Protein AF-A0A016SRU2-F1 (afdb_monomer_lite)

pLDDT: mean 72.9, std 20.48, range [30.16, 91.19]

Structure (mmCIF, N/CA/C/O backbone):
data_AF-A0A016SRU2-F1
#
_entry.id   AF-A0A016SRU2-F1
#
loop_
_atom_site.group_PDB
_atom_site.id
_atom_site.type_symbol
_atom_site.label_atom_id
_atom_site.label_alt_id
_atom_site.label_comp_id
_atom_site.label_asym_id
_atom_site.label_entity_id
_atom_site.label_seq_id
_atom_site.pdbx_PDB_ins_code
_atom_site.Cartn_x
_atom_site.Cartn_y
_atom_site.Cartn_z
_atom_site.occupancy
_atom_site.B_iso_or_equiv
_atom_site.auth_seq_id
_atom_site.auth_comp_id
_atom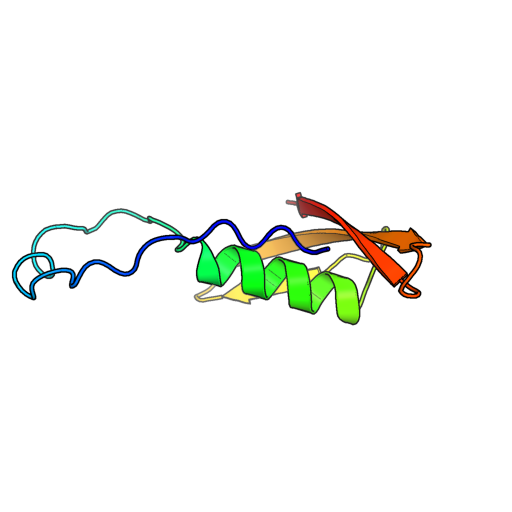_site.auth_asym_id
_atom_site.auth_atom_id
_atom_site.pdbx_PDB_model_num
ATOM 1 N N . MET A 1 1 ? 12.111 -10.646 -2.832 1.00 30.16 1 MET A N 1
ATOM 2 C CA . MET A 1 1 ? 12.272 -10.795 -1.372 1.00 30.16 1 MET A CA 1
ATOM 3 C C . MET A 1 1 ? 11.283 -9.857 -0.697 1.00 30.16 1 MET A C 1
ATOM 5 O O . MET A 1 1 ? 11.610 -8.704 -0.472 1.00 30.16 1 MET A O 1
ATOM 9 N N . LEU A 1 2 ? 10.056 -10.316 -0.445 1.00 41.06 2 LEU A N 1
ATOM 10 C CA . LEU A 1 2 ? 9.298 -9.802 0.694 1.00 41.06 2 LEU A CA 1
ATOM 11 C C . LEU A 1 2 ? 9.854 -10.593 1.873 1.00 41.06 2 LEU A C 1
ATOM 13 O O . LEU A 1 2 ? 9.772 -11.821 1.862 1.00 41.06 2 LEU A O 1
ATOM 17 N N . GLN A 1 3 ? 10.548 -9.920 2.787 1.00 30.59 3 GLN A N 1
ATOM 18 C CA . GLN A 1 3 ? 11.070 -10.541 3.996 1.00 30.59 3 GLN A CA 1
ATOM 19 C C . GLN A 1 3 ? 9.854 -10.969 4.824 1.00 30.59 3 GLN A C 1
ATOM 21 O O . GLN A 1 3 ? 9.248 -10.174 5.533 1.00 30.59 3 GLN A O 1
ATOM 26 N N . SER A 1 4 ? 9.435 -12.218 4.649 1.00 39.25 4 SER A N 1
ATOM 27 C CA . SER A 1 4 ? 8.493 -12.890 5.526 1.00 39.25 4 SER A CA 1
ATOM 28 C C . SER A 1 4 ? 9.193 -13.073 6.868 1.00 39.25 4 SER A C 1
ATOM 30 O O . SER A 1 4 ? 9.878 -14.075 7.075 1.00 39.25 4 SER A O 1
ATOM 32 N N . GLU A 1 5 ? 9.086 -12.089 7.761 1.00 38.94 5 GLU A N 1
ATOM 33 C CA . GLU A 1 5 ? 9.343 -12.355 9.169 1.00 38.94 5 GLU A CA 1
ATOM 34 C C . GLU A 1 5 ? 8.281 -13.342 9.644 1.00 38.94 5 GLU A C 1
ATOM 36 O O . GLU A 1 5 ? 7.078 -13.078 9.678 1.00 38.94 5 GLU A O 1
ATOM 41 N N . SER A 1 6 ? 8.770 -14.540 9.926 1.00 41.41 6 SER A N 1
ATOM 42 C CA . SER A 1 6 ? 8.097 -15.647 10.574 1.00 41.41 6 SER A CA 1
ATOM 43 C C . SER A 1 6 ? 7.484 -15.197 11.901 1.00 41.41 6 SER A C 1
ATOM 45 O O . SER A 1 6 ? 8.113 -15.313 12.952 1.00 41.41 6 SER A O 1
ATOM 47 N N . SER A 1 7 ? 6.246 -14.701 11.880 1.00 37.62 7 SER A N 1
ATOM 48 C CA . SER A 1 7 ? 5.454 -14.598 13.102 1.00 37.62 7 SER A CA 1
ATOM 49 C C . SER A 1 7 ? 4.937 -15.994 13.427 1.00 37.62 7 SER A C 1
ATOM 51 O O . SER A 1 7 ? 3.979 -16.494 12.840 1.00 37.62 7 SER A O 1
ATOM 53 N N . SER A 1 8 ? 5.700 -16.654 14.294 1.00 36.72 8 SER A N 1
ATOM 54 C CA . SER A 1 8 ? 5.402 -17.923 14.939 1.00 36.72 8 SER A CA 1
ATOM 55 C C . SER A 1 8 ? 3.936 -17.958 15.385 1.00 36.72 8 SER A C 1
ATOM 57 O O . SER A 1 8 ? 3.565 -17.318 16.368 1.00 36.72 8 SER A O 1
ATOM 59 N N . TYR A 1 9 ? 3.094 -18.690 14.652 1.00 43.88 9 TYR A N 1
ATOM 60 C CA . TYR A 1 9 ? 1.771 -19.089 15.123 1.00 43.88 9 TYR A CA 1
ATOM 61 C C . TYR A 1 9 ? 1.976 -20.092 16.262 1.00 43.88 9 TYR A C 1
ATOM 63 O O . TYR A 1 9 ? 1.942 -21.307 16.071 1.00 43.88 9 TYR A O 1
ATOM 71 N N . THR A 1 10 ? 2.238 -19.584 17.463 1.00 48.72 10 THR A N 1
ATOM 72 C CA . THR A 1 10 ? 2.003 -20.344 18.685 1.00 48.72 10 THR A CA 1
ATOM 73 C C . THR A 1 10 ? 0.490 -20.527 18.837 1.00 48.72 10 THR A C 1
ATOM 75 O O . THR A 1 10 ? -0.278 -19.627 18.482 1.00 48.72 10 THR A O 1
ATOM 78 N N . PRO A 1 11 ? 0.015 -21.689 19.320 1.00 43.38 11 PRO A N 1
ATOM 79 C CA . PRO A 1 11 ? -1.410 -21.916 19.503 1.00 43.38 11 PRO A CA 1
ATOM 80 C C . PRO A 1 11 ? -1.897 -20.981 20.614 1.00 43.38 11 PRO A C 1
ATOM 82 O O . PRO A 1 11 ? -1.697 -21.246 21.799 1.00 43.38 11 PRO A O 1
ATOM 85 N N . PHE A 1 12 ? -2.499 -19.852 20.234 1.00 43.62 12 PHE A N 1
ATOM 86 C CA . PHE A 1 12 ? -3.190 -18.970 21.165 1.00 43.62 12 PHE A CA 1
ATOM 87 C C . PHE A 1 12 ? -4.367 -19.750 21.753 1.00 43.62 12 PHE A C 1
ATOM 89 O O . PHE A 1 12 ? -5.406 -19.940 21.125 1.00 43.62 12 PHE A O 1
ATOM 96 N N . SER A 1 13 ? -4.135 -20.272 22.956 1.00 39.75 13 SER A N 1
ATOM 97 C CA . SER A 1 13 ? -5.099 -21.002 23.766 1.00 39.75 13 SER A CA 1
ATOM 98 C C . SER A 1 13 ? -6.390 -20.187 23.920 1.00 39.75 13 SER A C 1
ATOM 100 O O . SER A 1 13 ? -6.342 -18.990 24.214 1.00 39.75 13 SER A O 1
ATOM 102 N N . LEU A 1 14 ? -7.534 -20.850 23.716 1.00 47.94 14 LEU A N 1
ATOM 103 C CA . LEU A 1 14 ? -8.904 -20.314 23.612 1.00 47.94 14 LEU A CA 1
ATOM 104 C C . LEU A 1 14 ? -9.380 -19.419 24.783 1.00 47.94 14 LEU A C 1
ATOM 106 O O . LEU A 1 14 ? -10.479 -18.872 24.737 1.00 47.94 14 LEU A O 1
ATOM 110 N N . THR A 1 15 ? -8.589 -19.254 25.839 1.00 44.38 15 THR A N 1
ATOM 111 C CA . THR A 1 15 ? -8.957 -18.535 27.066 1.00 44.38 15 THR A CA 1
ATOM 112 C C . THR A 1 15 ? -8.872 -17.005 26.945 1.00 44.38 15 THR A C 1
ATOM 114 O O . THR A 1 15 ? -9.325 -16.297 27.840 1.00 44.38 15 THR A O 1
ATOM 117 N N . MET A 1 16 ? -8.327 -16.459 25.849 1.00 43.66 16 MET A N 1
ATOM 118 C CA . MET A 1 16 ? -8.112 -15.010 25.676 1.00 43.66 16 MET A CA 1
ATOM 119 C C . MET A 1 16 ? -9.248 -14.270 24.937 1.00 43.66 16 MET A C 1
ATOM 121 O O . MET A 1 16 ? -9.041 -13.176 24.425 1.00 43.66 16 MET A O 1
ATOM 125 N N . ILE A 1 17 ? -10.450 -14.849 24.847 1.00 53.97 17 ILE A N 1
ATOM 126 C CA . ILE A 1 17 ? -11.565 -14.253 24.081 1.00 53.97 17 ILE A CA 1
ATOM 127 C C . ILE A 1 17 ? -12.369 -13.236 24.921 1.00 53.97 17 ILE A C 1
ATOM 129 O O . ILE A 1 17 ? -13.056 -12.386 24.365 1.00 53.97 17 ILE A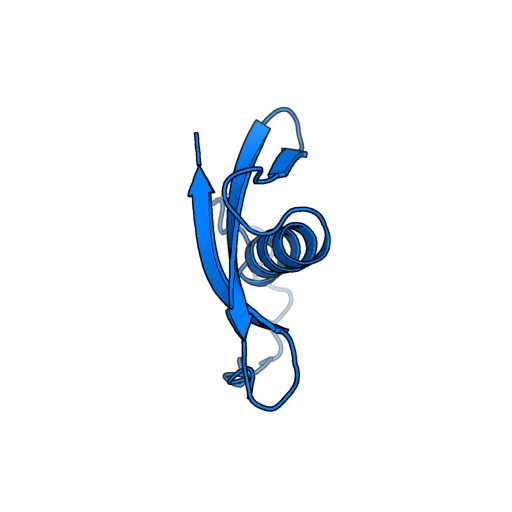 O 1
ATOM 133 N N . HIS A 1 18 ? -12.257 -13.241 26.257 1.00 43.66 18 HIS A N 1
ATOM 134 C CA . HIS A 1 18 ? -13.191 -12.489 27.112 1.00 43.66 18 HIS A CA 1
ATOM 135 C C . HIS A 1 18 ? -12.673 -11.159 27.701 1.00 43.66 18 HIS A C 1
ATOM 137 O O . HIS A 1 18 ? -13.397 -10.515 28.456 1.00 43.66 18 HIS A O 1
ATOM 143 N N . THR A 1 19 ? -11.461 -10.701 27.360 1.00 46.03 19 THR A N 1
ATOM 144 C CA . THR A 1 19 ? -10.863 -9.498 27.994 1.00 46.03 19 THR A CA 1
ATOM 145 C C . THR A 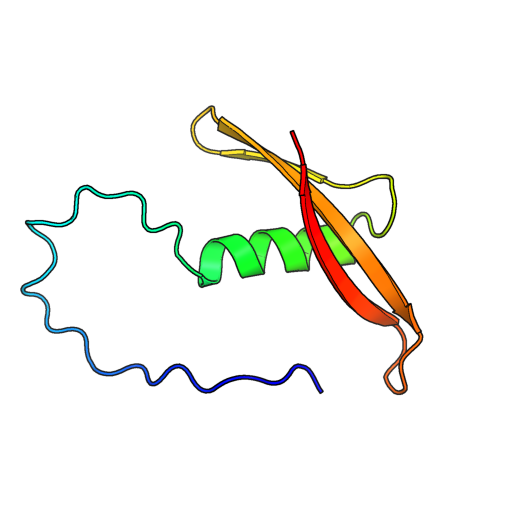1 19 ? -10.135 -8.522 27.067 1.00 46.03 19 THR A C 1
ATOM 147 O O . THR A 1 19 ? -9.496 -7.594 27.556 1.00 46.03 19 THR A O 1
ATOM 150 N N . LEU A 1 20 ? -10.252 -8.633 25.740 1.00 47.34 20 LEU A N 1
ATOM 151 C CA . LEU A 1 20 ? -9.615 -7.673 24.825 1.00 47.34 20 LEU A CA 1
ATOM 152 C C . LEU A 1 20 ? -10.632 -6.910 23.979 1.00 47.34 20 LEU A C 1
ATOM 154 O O . LEU A 1 20 ? -10.736 -7.072 22.770 1.00 47.34 20 LEU A O 1
ATOM 158 N N . ARG A 1 21 ? -11.329 -5.980 24.635 1.00 52.25 21 ARG A N 1
ATOM 159 C CA . ARG A 1 21 ? -11.926 -4.816 23.975 1.00 52.25 21 ARG A CA 1
ATOM 160 C C . ARG A 1 21 ? -10.853 -3.728 23.850 1.00 52.25 21 ARG A C 1
ATOM 162 O O . ARG A 1 21 ? -10.890 -2.738 24.566 1.00 52.25 21 ARG A O 1
ATOM 169 N N . PHE A 1 22 ? -9.866 -3.948 22.983 1.00 42.25 22 PHE A N 1
ATOM 170 C CA . PHE A 1 22 ? -8.910 -2.922 22.555 1.00 42.25 22 PHE A CA 1
ATOM 171 C C . PHE A 1 22 ? -8.625 -3.086 21.058 1.00 42.25 22 PHE A C 1
ATOM 173 O O . PHE A 1 22 ? -8.454 -4.220 20.606 1.00 42.25 22 PHE A O 1
ATOM 180 N N . PRO A 1 23 ? -8.563 -1.982 20.291 1.00 49.62 23 PRO A N 1
ATOM 181 C CA . PRO A 1 23 ? -8.417 -1.989 18.842 1.00 49.62 23 PRO A CA 1
ATOM 182 C C . PRO A 1 23 ? -6.974 -2.351 18.479 1.00 49.62 23 PRO A C 1
ATOM 184 O O . PRO A 1 23 ? -6.166 -1.506 18.111 1.00 49.62 23 PRO A O 1
ATOM 187 N N . LYS A 1 24 ? -6.612 -3.625 18.620 1.00 53.03 24 LYS A N 1
ATOM 188 C CA . LYS A 1 24 ? -5.460 -4.172 17.912 1.00 53.03 24 LYS A CA 1
ATOM 189 C C . LYS A 1 24 ? -5.925 -4.418 16.488 1.00 53.03 24 LYS A C 1
ATOM 191 O O . LYS A 1 24 ? -6.350 -5.528 16.181 1.00 53.03 24 LYS A O 1
ATOM 196 N N . VAL A 1 25 ? -5.908 -3.373 15.655 1.00 62.34 25 VAL A N 1
ATOM 197 C CA . VAL A 1 25 ? -5.973 -3.564 14.202 1.00 62.34 25 VAL A CA 1
ATOM 198 C C . VAL A 1 25 ? -4.924 -4.626 13.892 1.00 62.34 25 VAL A C 1
ATOM 200 O O . VAL A 1 25 ? -3.751 -4.487 14.242 1.00 62.34 25 VAL A O 1
ATOM 203 N N . VAL A 1 26 ? -5.396 -5.791 13.461 1.00 78.19 26 VAL A N 1
ATOM 204 C CA . VAL A 1 26 ? -4.534 -6.958 13.314 1.00 78.19 26 VAL A CA 1
ATOM 205 C C . VAL A 1 26 ? -3.554 -6.664 12.186 1.00 78.19 26 VAL A C 1
ATOM 207 O O . VAL A 1 26 ? -3.958 -6.166 11.141 1.00 78.19 26 VAL A O 1
ATOM 210 N N . LEU A 1 27 ? -2.275 -6.997 12.375 1.00 75.44 27 LEU A N 1
ATOM 211 C CA . LEU A 1 27 ? -1.219 -6.776 11.376 1.00 75.44 27 LEU A CA 1
ATOM 212 C C . LEU A 1 27 ? -1.602 -7.323 9.985 1.00 75.44 27 LEU A C 1
ATOM 214 O O . LEU A 1 27 ? -1.214 -6.776 8.957 1.00 75.44 27 LEU A O 1
ATOM 218 N N . SER A 1 28 ? -2.407 -8.389 9.954 1.00 81.56 28 SER A N 1
ATOM 219 C CA . SER A 1 28 ? -2.956 -8.976 8.732 1.00 81.56 28 SER A CA 1
ATOM 220 C C . SER A 1 28 ? -3.948 -8.069 8.000 1.00 81.56 28 SER A C 1
ATOM 222 O O . SER A 1 28 ? -3.986 -8.084 6.772 1.00 81.56 28 SER A O 1
ATOM 224 N N . PHE A 1 29 ? -4.739 -7.272 8.712 1.00 85.31 29 PHE A N 1
ATOM 225 C CA . PHE A 1 29 ? -5.713 -6.363 8.117 1.00 85.31 29 PHE A CA 1
ATOM 226 C C . PHE A 1 29 ? -5.019 -5.183 7.437 1.00 85.31 29 PHE A C 1
ATOM 228 O O . PHE A 1 29 ? -5.255 -4.948 6.252 1.00 85.31 29 PHE A O 1
ATOM 235 N N . ASP A 1 30 ? -4.087 -4.526 8.130 1.00 83.94 30 ASP A N 1
ATOM 236 C CA . ASP A 1 30 ? -3.301 -3.428 7.550 1.00 83.94 30 ASP A CA 1
ATOM 237 C C . ASP A 1 30 ? -2.488 -3.901 6.339 1.00 83.94 30 ASP A C 1
ATOM 239 O O . ASP A 1 30 ? -2.503 -3.270 5.280 1.00 83.94 30 ASP A O 1
ATOM 243 N N . PHE A 1 31 ? -1.855 -5.076 6.445 1.00 84.38 31 PHE A N 1
ATOM 244 C CA . PHE A 1 31 ? -1.119 -5.674 5.333 1.00 84.38 31 PHE A CA 1
ATOM 245 C C . PHE A 1 31 ? -2.007 -5.915 4.104 1.00 84.38 31 PHE A C 1
ATOM 247 O O . PHE A 1 31 ? -1.588 -5.656 2.971 1.00 84.38 31 PHE A O 1
ATOM 254 N N . SER A 1 32 ? -3.243 -6.374 4.319 1.00 89.19 32 SER A N 1
ATOM 255 C CA . SER A 1 32 ? -4.208 -6.612 3.242 1.00 89.19 32 SER A CA 1
ATOM 256 C C . SER A 1 32 ? -4.566 -5.311 2.524 1.00 89.19 32 SER A C 1
ATOM 258 O O . SER A 1 32 ? -4.493 -5.247 1.296 1.00 89.19 32 SER A O 1
ATOM 260 N N . LEU A 1 33 ? -4.889 -4.254 3.278 1.00 87.88 33 LEU A N 1
ATOM 261 C CA . LEU A 1 33 ? -5.255 -2.950 2.717 1.00 87.88 33 LEU A CA 1
ATOM 262 C C . LEU A 1 33 ? -4.107 -2.317 1.925 1.00 87.88 33 LEU A C 1
ATOM 264 O O . LEU A 1 33 ? -4.333 -1.747 0.853 1.00 87.88 33 LEU A O 1
ATOM 268 N N . PHE A 1 34 ? -2.877 -2.441 2.424 1.00 88.56 34 PHE A N 1
ATOM 269 C CA . PHE A 1 34 ? -1.688 -1.911 1.756 1.00 88.56 34 PHE A CA 1
ATOM 270 C C . PHE A 1 34 ? -1.385 -2.674 0.468 1.00 88.56 34 PHE A C 1
ATOM 272 O O . PHE A 1 34 ? -1.155 -2.060 -0.575 1.00 88.56 34 PHE A O 1
ATOM 279 N N . THR 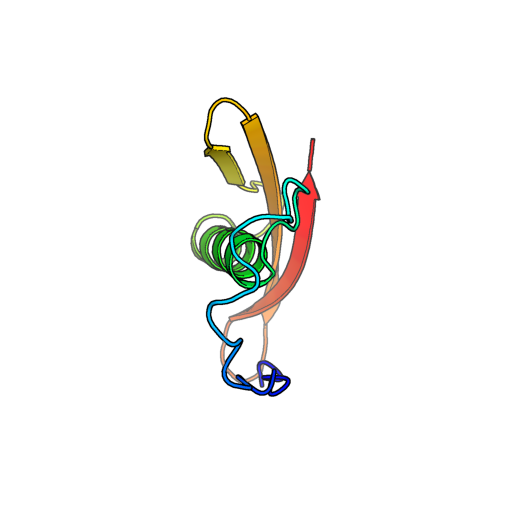A 1 35 ? -1.455 -4.005 0.517 1.00 87.88 35 THR A N 1
ATOM 280 C CA . THR A 1 35 ? -1.199 -4.865 -0.645 1.00 87.88 35 THR A CA 1
ATOM 281 C C . THR A 1 35 ? -2.216 -4.611 -1.751 1.00 87.88 35 THR A C 1
ATOM 283 O O . THR A 1 35 ? -1.831 -4.347 -2.890 1.00 87.88 35 THR A O 1
ATOM 286 N N . VAL A 1 36 ? -3.511 -4.613 -1.423 1.00 89.69 36 VAL A N 1
ATOM 2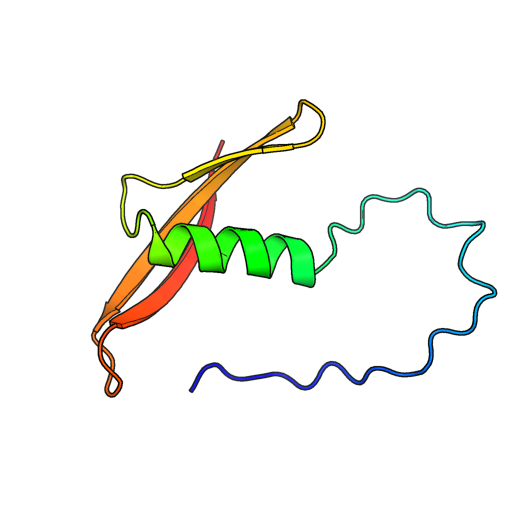87 C CA . VAL A 1 36 ? -4.575 -4.336 -2.400 1.00 89.69 36 VAL A CA 1
ATOM 288 C C . VAL A 1 36 ? -4.410 -2.943 -2.997 1.00 89.69 36 VAL A C 1
ATOM 290 O O . VAL A 1 36 ? -4.517 -2.788 -4.214 1.00 89.69 36 VAL A O 1
ATOM 293 N N . CYS A 1 37 ? -4.073 -1.944 -2.175 1.00 90.00 37 CYS A N 1
ATOM 294 C CA . CYS A 1 37 ? -3.908 -0.591 -2.685 1.00 90.00 37 CYS A CA 1
ATOM 295 C C . CYS A 1 37 ? -2.741 -0.473 -3.669 1.00 90.00 37 CYS A C 1
ATOM 297 O O . CYS A 1 37 ? -2.869 0.166 -4.712 1.00 90.00 37 CYS A O 1
ATOM 299 N N . SER A 1 38 ? -1.636 -1.160 -3.382 1.00 89.38 38 SER A N 1
ATOM 300 C CA . SER A 1 38 ? -0.457 -1.165 -4.251 1.00 89.38 38 SER A CA 1
ATOM 301 C C . SER A 1 38 ? -0.674 -1.829 -5.602 1.00 89.38 38 SER A C 1
ATOM 303 O O . SER A 1 38 ? -0.007 -1.472 -6.570 1.00 89.38 38 SER A O 1
ATOM 305 N N . LEU A 1 39 ? -1.620 -2.766 -5.679 1.00 86.94 39 LEU A N 1
ATOM 306 C CA . LEU A 1 39 ? -1.985 -3.452 -6.915 1.00 86.94 39 LEU A CA 1
ATOM 307 C C . LEU A 1 39 ? -2.972 -2.637 -7.758 1.00 86.94 39 LEU A C 1
ATOM 309 O O . LEU A 1 39 ? -2.903 -2.679 -8.982 1.00 86.94 39 LEU A O 1
ATOM 313 N N . MET A 1 40 ? -3.893 -1.918 -7.112 1.00 89.31 40 MET A N 1
ATOM 314 C CA . MET A 1 40 ? -4.971 -1.180 -7.781 1.00 89.31 40 MET A CA 1
ATOM 315 C C . MET A 1 40 ? -4.556 0.241 -8.180 1.00 89.31 40 MET A C 1
ATOM 317 O O . MET A 1 40 ? -4.755 0.642 -9.325 1.00 89.31 40 MET A O 1
ATOM 321 N N . TYR A 1 41 ? -3.984 1.002 -7.241 1.00 87.62 41 TYR A N 1
ATOM 322 C CA . TYR A 1 41 ? -3.697 2.432 -7.397 1.00 87.62 41 TYR A CA 1
ATOM 323 C C . TYR A 1 41 ? -2.351 2.819 -6.761 1.00 87.62 41 TYR A C 1
ATOM 325 O O . TYR A 1 41 ? -2.311 3.589 -5.794 1.00 87.62 41 TYR A O 1
ATOM 333 N N . PRO A 1 42 ? -1.224 2.309 -7.288 1.00 82.81 42 PRO A N 1
ATOM 334 C CA . PRO A 1 42 ? 0.086 2.757 -6.842 1.00 82.81 42 PRO A CA 1
ATOM 335 C C . PRO A 1 42 ? 0.309 4.241 -7.188 1.00 82.81 42 PRO A C 1
ATOM 337 O O . PRO A 1 42 ? -0.106 4.737 -8.235 1.00 82.81 42 PRO A O 1
ATOM 340 N N . GLY A 1 43 ? 1.010 4.953 -6.311 1.00 82.25 43 GLY A N 1
ATOM 341 C CA . GLY A 1 43 ? 1.344 6.367 -6.434 1.00 82.25 43 GLY A CA 1
ATOM 342 C C . GLY A 1 43 ? 0.389 7.290 -5.678 1.00 82.25 43 GLY A C 1
ATOM 343 O O . GLY A 1 43 ? -0.221 6.926 -4.677 1.00 82.25 43 GLY A O 1
ATOM 344 N N . THR A 1 44 ? 0.274 8.528 -6.156 1.00 81.69 44 THR A N 1
ATOM 345 C CA . THR A 1 44 ? -0.477 9.607 -5.491 1.00 81.69 44 THR A CA 1
ATOM 346 C C . THR A 1 44 ? -1.995 9.463 -5.573 1.00 81.69 44 THR A C 1
ATOM 348 O O . THR A 1 44 ? -2.695 10.188 -4.871 1.00 81.69 44 THR A O 1
ATOM 351 N N . ALA A 1 45 ? -2.506 8.547 -6.403 1.00 83.19 45 ALA A N 1
ATOM 352 C CA . ALA A 1 45 ? -3.935 8.261 -6.487 1.00 83.19 45 ALA A CA 1
ATOM 353 C C . ALA A 1 45 ? -4.473 7.700 -5.159 1.00 83.19 45 ALA A C 1
ATOM 355 O O . ALA A 1 45 ? -5.532 8.128 -4.701 1.00 83.19 45 ALA A O 1
ATOM 356 N N . GLY A 1 46 ? -3.705 6.805 -4.523 1.00 85.94 46 GLY A N 1
ATOM 357 C CA . GLY A 1 46 ? -4.071 6.165 -3.263 1.00 85.94 46 GLY A CA 1
ATOM 358 C C . GLY A 1 46 ? -5.394 5.393 -3.329 1.00 85.94 46 GLY A C 1
ATOM 359 O O . GLY A 1 46 ? -6.031 5.258 -4.373 1.00 85.94 46 GLY A O 1
ATOM 360 N N . CYS A 1 47 ? -5.816 4.875 -2.182 1.00 89.88 47 CYS A N 1
ATOM 361 C CA . CYS A 1 47 ? -7.055 4.127 -2.016 1.00 89.88 47 CYS A CA 1
ATOM 362 C C . CYS A 1 47 ? -7.803 4.632 -0.796 1.00 89.88 47 CYS A C 1
ATOM 364 O O . CYS A 1 47 ? -7.198 4.984 0.216 1.00 89.88 47 CYS A O 1
ATOM 366 N N . ARG A 1 48 ? -9.131 4.636 -0.879 1.00 91.00 48 ARG A N 1
ATOM 367 C CA . ARG A 1 48 ? -10.010 4.964 0.241 1.00 91.00 48 ARG A CA 1
ATOM 368 C C . ARG A 1 48 ? -10.953 3.803 0.480 1.00 91.00 48 ARG A C 1
ATOM 370 O O . ARG A 1 48 ? -11.710 3.420 -0.407 1.00 91.00 48 ARG A O 1
ATOM 377 N N . TYR A 1 49 ? -10.892 3.263 1.682 1.00 87.94 49 TYR A N 1
ATOM 378 C CA . TYR A 1 49 ? -11.751 2.194 2.154 1.00 87.94 49 TYR A CA 1
ATOM 379 C C . TYR A 1 49 ? -12.765 2.776 3.136 1.00 87.94 49 TYR A C 1
ATOM 381 O O . TYR A 1 49 ? -12.442 3.687 3.895 1.00 87.94 49 TYR A O 1
ATOM 389 N N . SER A 1 50 ? -13.985 2.248 3.131 1.00 89.38 50 SER A N 1
ATOM 390 C CA . SER A 1 50 ? -14.986 2.538 4.156 1.00 89.38 50 SER A CA 1
ATOM 391 C C . SER A 1 50 ? -15.330 1.226 4.843 1.00 89.38 50 SER A C 1
ATOM 393 O O . SER A 1 50 ? -15.855 0.315 4.202 1.00 89.38 50 SER A O 1
ATOM 395 N N . ILE A 1 51 ? -14.944 1.095 6.110 1.00 85.88 51 ILE A N 1
ATOM 396 C CA . ILE A 1 51 ? -15.056 -0.149 6.877 1.00 85.88 51 ILE A CA 1
ATOM 397 C C . ILE A 1 51 ? -15.738 0.195 8.193 1.00 85.88 51 ILE A C 1
ATOM 399 O O . ILE A 1 51 ? -15.257 1.046 8.935 1.00 85.88 51 ILE A O 1
ATOM 403 N N . ASP A 1 52 ? -16.900 -0.408 8.440 1.00 86.38 52 ASP A N 1
ATOM 404 C CA . ASP A 1 52 ? -17.734 -0.153 9.624 1.00 86.38 52 ASP A CA 1
ATOM 405 C C . ASP A 1 52 ? -18.046 1.338 9.871 1.00 86.38 52 ASP A C 1
ATOM 407 O O . ASP A 1 52 ? -18.162 1.795 11.005 1.00 86.38 52 ASP A O 1
ATOM 411 N N . GLY A 1 53 ? -18.173 2.120 8.792 1.00 86.06 53 GLY A N 1
ATOM 412 C CA . GLY A 1 53 ? -18.426 3.565 8.854 1.00 86.06 53 GLY A CA 1
ATOM 413 C C . GLY A 1 53 ? -17.179 4.428 9.077 1.00 86.06 53 GLY A C 1
ATOM 414 O O . GLY A 1 53 ? -17.285 5.654 9.068 1.00 86.06 53 GLY A O 1
ATOM 415 N N . TYR A 1 54 ? -15.997 3.822 9.214 1.00 83.31 54 TYR A N 1
ATOM 416 C CA . TYR A 1 54 ? -14.717 4.522 9.276 1.00 83.31 54 TYR A CA 1
ATOM 417 C C . TYR A 1 54 ? -14.087 4.615 7.888 1.00 83.31 54 TYR A C 1
ATOM 419 O O . TYR A 1 54 ? -13.907 3.609 7.198 1.00 83.31 54 TYR A O 1
ATOM 427 N N . SER A 1 55 ? -13.732 5.833 7.483 1.00 87.50 55 SER A N 1
ATOM 428 C CA . SER A 1 55 ? -12.968 6.070 6.260 1.00 87.50 55 SER A CA 1
ATOM 429 C C . SER A 1 55 ? -11.478 5.913 6.544 1.00 87.50 55 SER A C 1
ATOM 431 O O . SER A 1 55 ? -10.934 6.599 7.405 1.00 87.50 55 SER A O 1
ATOM 433 N N . LEU A 1 56 ? -10.824 5.019 5.807 1.00 88.69 56 LEU A N 1
ATOM 434 C CA . LEU A 1 56 ? -9.390 4.762 5.881 1.00 88.69 56 LEU A CA 1
ATOM 435 C C . LEU A 1 56 ? -8.767 5.050 4.519 1.00 88.69 56 LEU A C 1
ATOM 437 O O . LEU A 1 56 ? -9.104 4.407 3.524 1.00 88.69 56 LEU A O 1
ATOM 441 N N . GLY A 1 57 ? -7.856 6.014 4.467 1.00 90.25 57 GLY A N 1
ATOM 442 C CA . GLY A 1 57 ? -7.049 6.271 3.287 1.00 90.25 57 GLY A CA 1
ATOM 443 C C . GLY A 1 57 ? -5.717 5.533 3.360 1.00 90.25 57 GLY A C 1
ATOM 444 O O . GLY A 1 57 ? -5.105 5.452 4.421 1.00 90.25 57 GLY A O 1
ATOM 445 N N . VAL A 1 58 ? -5.239 5.021 2.231 1.00 91.00 58 VAL A N 1
ATOM 446 C CA . VAL A 1 58 ? -3.912 4.414 2.090 1.00 91.00 58 VAL A CA 1
ATOM 447 C C . VAL A 1 58 ? -3.254 4.962 0.836 1.00 91.00 58 VAL A C 1
ATOM 449 O O . VAL A 1 58 ? -3.842 4.923 -0.240 1.00 91.00 58 VAL A O 1
ATOM 452 N N . THR A 1 59 ? -2.008 5.401 0.957 1.00 90.81 59 THR A N 1
ATOM 453 C CA . THR A 1 59 ? -1.146 5.681 -0.191 1.00 90.81 59 THR A CA 1
ATOM 454 C C . THR A 1 59 ? -0.044 4.644 -0.232 1.00 90.81 59 THR A C 1
ATOM 456 O O . THR A 1 59 ? 0.586 4.354 0.783 1.00 90.81 59 THR A O 1
ATOM 459 N N . SER A 1 60 ? 0.203 4.084 -1.412 1.00 89.88 60 SER A N 1
ATOM 460 C CA . SER A 1 60 ? 1.278 3.120 -1.623 1.00 89.88 60 SER A CA 1
ATOM 461 C C . SER A 1 60 ? 2.094 3.509 -2.841 1.00 89.88 60 SER A C 1
ATOM 463 O O . SER A 1 60 ? 1.555 4.019 -3.813 1.00 89.88 60 SER A O 1
ATOM 465 N N . PHE A 1 61 ? 3.397 3.279 -2.793 1.00 87.94 61 PHE A N 1
ATOM 466 C CA . PHE A 1 61 ? 4.311 3.520 -3.896 1.00 87.94 61 PHE A CA 1
ATOM 467 C C . PHE A 1 61 ? 4.972 2.213 -4.284 1.00 87.94 61 PHE A C 1
ATOM 469 O O . PHE A 1 61 ? 5.329 1.398 -3.432 1.00 87.94 61 PHE A O 1
ATOM 476 N N . THR A 1 62 ? 5.161 2.036 -5.582 1.00 89.19 62 THR A N 1
ATOM 477 C CA . THR A 1 62 ? 5.853 0.889 -6.155 1.00 89.19 62 THR A CA 1
ATOM 478 C C . THR A 1 62 ? 7.133 1.350 -6.825 1.00 89.19 62 THR A C 1
ATOM 480 O O . THR A 1 62 ? 7.176 2.428 -7.417 1.00 89.19 62 THR A O 1
ATOM 483 N N . GLN A 1 63 ? 8.161 0.517 -6.772 1.00 88.00 63 GLN A N 1
ATOM 484 C CA . GLN A 1 63 ? 9.437 0.753 -7.432 1.00 88.00 63 GLN A CA 1
ATOM 485 C C . GLN A 1 63 ? 9.832 -0.453 -8.276 1.00 88.00 63 GLN A C 1
ATOM 487 O O . GLN A 1 63 ? 9.449 -1.589 -7.982 1.00 88.00 63 GLN A O 1
ATOM 492 N N . SER A 1 64 ? 10.632 -0.211 -9.309 1.00 90.12 64 SER A N 1
ATOM 493 C CA . SER A 1 64 ? 11.221 -1.284 -10.102 1.00 90.12 64 SER A CA 1
ATOM 494 C C . SER A 1 64 ? 12.167 -2.121 -9.236 1.00 90.12 64 SER A C 1
ATOM 496 O O . SER A 1 64 ? 12.999 -1.590 -8.500 1.00 90.12 64 SER A O 1
ATOM 498 N N . CYS A 1 65 ? 12.045 -3.439 -9.326 1.00 88.88 65 CYS A N 1
ATOM 499 C CA . CYS A 1 65 ? 12.886 -4.414 -8.643 1.00 88.88 65 CYS A CA 1
ATOM 500 C C . CYS A 1 65 ? 13.246 -5.559 -9.600 1.00 88.88 65 CYS A C 1
ATOM 502 O O . CYS A 1 65 ? 12.691 -5.670 -10.690 1.00 88.88 65 CYS A O 1
ATOM 504 N N . SER A 1 66 ? 14.158 -6.451 -9.202 1.00 91.19 66 SER A N 1
ATOM 505 C CA . SER A 1 66 ? 14.598 -7.573 -10.053 1.00 91.19 66 SER A CA 1
ATOM 506 C C . SER A 1 66 ? 13.468 -8.518 -10.490 1.00 91.19 66 SER A C 1
ATOM 508 O O . SER A 1 66 ? 13.615 -9.216 -11.487 1.00 91.19 66 SER A O 1
ATOM 510 N N . ALA A 1 67 ? 12.344 -8.524 -9.769 1.00 88.25 67 ALA A N 1
ATOM 511 C CA . ALA A 1 67 ? 11.148 -9.307 -10.074 1.00 88.25 67 ALA A CA 1
ATOM 512 C C . ALA A 1 67 ? 10.065 -8.518 -10.847 1.00 88.25 67 ALA A C 1
ATOM 514 O O . ALA A 1 67 ? 8.944 -9.002 -10.978 1.00 88.25 67 ALA A O 1
ATOM 515 N N . GLY A 1 68 ? 10.368 -7.308 -11.334 1.00 86.06 68 GLY A N 1
ATOM 516 C CA . GLY A 1 68 ? 9.413 -6.418 -12.000 1.00 86.06 68 GLY A CA 1
ATOM 517 C C . GLY A 1 68 ? 9.060 -5.213 -11.130 1.00 86.06 68 GLY A C 1
ATOM 518 O O . GLY A 1 68 ? 9.893 -4.329 -10.939 1.00 86.06 68 GLY A O 1
ATOM 519 N N . LEU A 1 69 ? 7.831 -5.164 -10.611 1.00 85.69 69 LEU A N 1
ATOM 520 C CA . LEU A 1 69 ? 7.349 -4.090 -9.737 1.00 85.69 69 LEU A CA 1
ATOM 521 C C . LEU A 1 69 ? 7.244 -4.596 -8.290 1.00 85.69 69 LEU A C 1
ATOM 523 O O . LEU A 1 69 ? 6.598 -5.611 -8.038 1.00 85.69 69 LEU A O 1
ATOM 527 N N . CYS A 1 70 ? 7.852 -3.890 -7.338 1.00 86.19 70 CYS A N 1
ATOM 528 C CA . CYS A 1 70 ? 7.779 -4.206 -5.912 1.00 86.19 70 CYS A CA 1
ATOM 529 C C . CYS A 1 70 ? 7.164 -3.050 -5.124 1.00 86.19 70 CYS A C 1
ATOM 531 O O . CYS A 1 70 ? 7.312 -1.885 -5.496 1.00 86.19 70 CYS A O 1
ATOM 533 N N . LEU A 1 71 ? 6.529 -3.370 -3.994 1.00 83.94 71 LEU A N 1
ATOM 534 C CA . LEU A 1 71 ? 6.106 -2.373 -3.014 1.00 83.94 71 LEU A CA 1
ATOM 535 C C . LEU A 1 71 ? 7.341 -1.638 -2.466 1.00 83.94 71 LEU A C 1
ATOM 537 O O . LEU A 1 71 ? 8.256 -2.277 -1.950 1.00 83.94 71 LEU A O 1
ATOM 541 N N . ALA A 1 72 ? 7.361 -0.313 -2.585 1.00 87.56 72 ALA A N 1
ATOM 542 C CA . ALA A 1 72 ? 8.399 0.547 -2.024 1.00 87.56 72 ALA A CA 1
ATOM 543 C C . ALA A 1 72 ? 8.031 0.976 -0.600 1.00 87.56 72 ALA A C 1
ATOM 545 O O . ALA A 1 72 ? 8.764 0.730 0.353 1.00 87.56 72 ALA A O 1
ATOM 546 N N . THR A 1 73 ? 6.869 1.611 -0.453 1.00 87.06 73 THR A N 1
ATOM 547 C CA . THR A 1 73 ? 6.348 2.086 0.830 1.00 87.06 73 THR A CA 1
ATOM 548 C C . THR A 1 73 ? 4.830 2.177 0.771 1.00 87.06 73 THR A C 1
ATOM 550 O O . THR A 1 73 ? 4.262 2.395 -0.299 1.00 87.06 73 THR A O 1
ATOM 553 N N . ALA A 1 74 ? 4.170 2.005 1.909 1.00 87.81 74 ALA A N 1
ATOM 554 C CA . ALA A 1 74 ? 2.743 2.230 2.058 1.00 87.81 74 ALA A CA 1
ATOM 555 C C . ALA A 1 74 ? 2.471 2.843 3.430 1.00 87.81 74 ALA A C 1
ATOM 557 O O . ALA A 1 74 ? 3.056 2.421 4.428 1.00 87.81 74 ALA A O 1
ATOM 558 N N . TYR A 1 75 ? 1.605 3.850 3.472 1.00 87.19 75 TYR A N 1
ATOM 559 C CA . TYR A 1 75 ? 1.237 4.538 4.702 1.00 87.19 75 TYR A CA 1
ATOM 560 C C . TYR A 1 75 ? -0.215 5.031 4.645 1.00 87.19 75 TYR A C 1
ATOM 562 O O . TYR A 1 75 ? -0.736 5.318 3.561 1.00 87.19 75 TYR A O 1
ATOM 570 N N . PRO A 1 76 ? -0.889 5.121 5.802 1.00 87.69 76 PRO A N 1
ATOM 571 C CA . PRO A 1 76 ? -2.243 5.642 5.871 1.00 87.69 76 PRO A CA 1
ATOM 572 C C . PRO A 1 76 ? -2.279 7.154 5.610 1.00 87.69 76 PRO A C 1
ATOM 574 O O . PRO A 1 76 ? -1.340 7.881 5.938 1.00 87.69 76 PRO A O 1
ATOM 577 N N . ILE A 1 77 ? -3.386 7.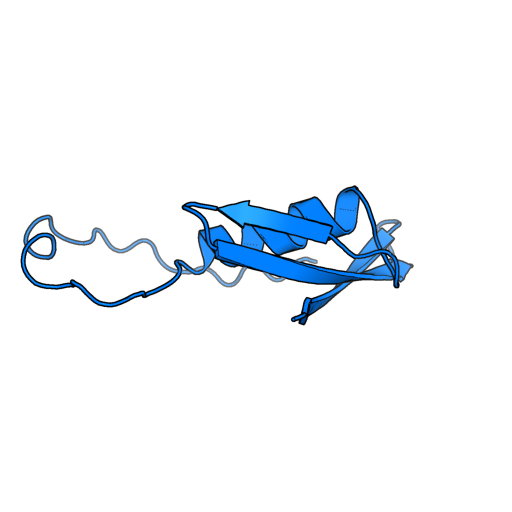629 5.046 1.00 84.81 77 ILE A N 1
ATOM 578 C CA . ILE A 1 77 ? -3.678 9.047 4.806 1.00 84.81 77 ILE A CA 1
ATOM 579 C C . ILE A 1 77 ? -5.064 9.400 5.366 1.00 84.81 77 ILE A C 1
ATOM 581 O O . ILE A 1 77 ? -5.930 8.528 5.468 1.00 84.81 77 ILE A O 1
ATOM 585 N N . ASN A 1 78 ? -5.247 10.672 5.730 1.00 68.19 78 ASN A N 1
ATOM 586 C CA . ASN A 1 78 ? -6.494 11.231 6.269 1.00 68.19 78 ASN A CA 1
ATOM 587 C C . ASN A 1 78 ? -7.387 11.764 5.137 1.00 68.19 78 ASN A C 1
ATOM 589 O O . ASN A 1 78 ? -6.856 12.517 4.286 1.00 68.19 78 ASN A O 1
#

Organism: NCBI:txid53326

Radius of gyration: 15.75 Å; chains: 1; bounding box: 33×33×40 Å

InterPro domains:
  IPR018998 EndoU ribonuclease, C-terminal [PS51959] (1-78)

Foldseek 3Di:
DPPPPPPDPDPPPPPPPPPDPDPPVDPVNVVVQQVVQCVPPADPVWDWDQDPNDIKTKHWHWDQDPVGIDTDDMDIDD

Sequence (78 aa):
MLQSESSSYTPFSLTMIHTLRFPKVVLSFDFSLFTVCSLMYPGTAGCRYSIDGYSLGVTSFTQSCSAGLCLATAYPIN

Secondary structure (DSSP, 8-state):
-------------GGGGSS--S----HHHHHHHHHHHHHH-TEEEEEEEEETTEEEEEEEEEEEETTEEEEEEEEEE-